Protein AF-A0A7W6C1V2-F1 (afdb_monomer)

Mean predicted aligned error: 10.93 Å

Sequence (164 aa):
MRTLILTLALTLTVPAMALAMTCKEFETRVQAADTKDLLREFDGTESINLPGLINVENIPGIMLGLSCPDGNFEGLGATLTDGSKAGITRWSVFTVSVLRALAPEGEARQMPKTAAALQSKANEDAQRRKIRDGVAIGSAEQNIGVWQARFETGLNQIRFEIRQ

Secondary structure (DSSP, 8-state):
---------------------BHHHHHHHHHHS--TTTSTTT-SS-----TT-SSTT--TTEEEEEE-GGGB--EEEEEE---SHHHHHHHHHHHHHHHHHHSPTTTGGGHHHHHHHHHHHHHHHHHHHHHHHS--EEEEEEEETTEEEEEEEETTEEEEEEE-

pLDDT: mean 74.36, std 19.52, range [31.19, 95.69]

Nearest PDB structures (foldseek):
  3l7h-assembly1_A  TM=6.437E-01  e=1.809E-01  Drosophila melanogaster
  8glv-assembly1_AI  TM=5.960E-01  e=6.703E-01  Chlamydomonas reinhardtii
  7yh1-assembly2_C  TM=6.166E-01  e=9.746E-01  Promethearchaeum syntrophicum
  3l9k-assembly5_A  TM=5.260E-01  e=1.605E+00  Drosophila melanogaster
  6hjm-assembly2_E  TM=4.533E-01  e=1.417E+00  Myxococcus xanthus

Solvent-accessible surface area (backbone atoms only — not comparable to full-atom values): 9306 Å² total; per-residue (Å²): 142,84,87,80,85,77,82,77,80,78,78,76,76,67,76,75,74,75,74,79,47,33,39,71,55,49,53,51,33,32,70,63,36,76,57,80,75,66,44,67,82,74,67,81,66,67,85,77,76,69,92,53,66,88,44,79,67,64,50,84,40,41,50,52,50,76,42,47,71,97,54,30,47,51,33,39,41,36,32,48,74,34,92,46,73,69,24,50,53,53,49,54,51,50,55,27,18,49,47,30,46,57,30,47,93,87,45,40,84,51,23,61,60,52,48,52,50,32,52,49,46,5,49,53,37,12,53,52,32,32,74,74,72,68,38,52,53,14,56,25,76,48,76,39,76,78,31,43,36,37,31,35,34,40,92,86,44,39,37,41,36,38,36,102

Organism: NCBI:txid1166078

Structure (mmCIF, N/CA/C/O backbone):
data_AF-A0A7W6C1V2-F1
#
_entry.id   AF-A0A7W6C1V2-F1
#
loop_
_atom_site.group_PDB
_atom_site.id
_atom_site.type_symbol
_atom_site.label_atom_id
_atom_site.label_alt_id
_atom_site.label_comp_id
_atom_site.label_asym_id
_atom_site.label_entity_id
_atom_site.label_seq_id
_atom_site.pdbx_PDB_ins_code
_atom_site.Cartn_x
_atom_site.Cartn_y
_atom_site.Cartn_z
_atom_site.occupancy
_atom_site.B_iso_or_equiv
_atom_site.auth_seq_id
_atom_site.auth_comp_id
_atom_site.auth_asym_id
_atom_site.auth_atom_id
_atom_site.pdbx_PDB_model_num
ATOM 1 N N . MET A 1 1 ? 19.668 -21.167 55.570 1.00 41.88 1 MET A N 1
ATOM 2 C CA . MET A 1 1 ? 18.737 -21.499 54.469 1.00 41.88 1 MET A CA 1
ATOM 3 C C . MET A 1 1 ? 17.328 -21.101 54.884 1.00 41.88 1 MET A C 1
ATOM 5 O O . MET A 1 1 ? 16.789 -21.729 55.783 1.00 41.88 1 MET A O 1
ATOM 9 N N . ARG A 1 2 ? 16.755 -20.045 54.297 1.00 40.25 2 ARG A N 1
ATOM 10 C CA . ARG A 1 2 ? 15.310 -19.759 54.330 1.00 40.25 2 ARG A CA 1
ATOM 11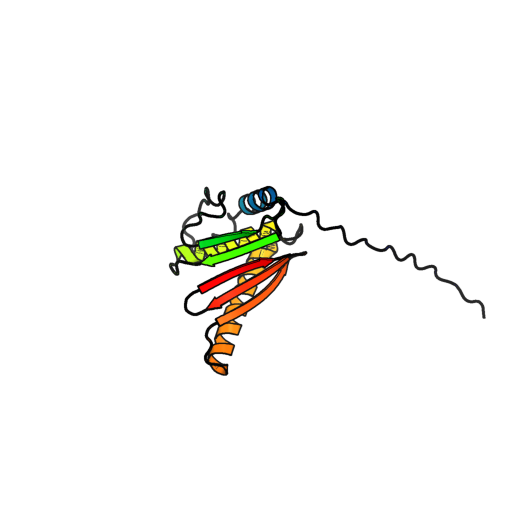 C C . ARG A 1 2 ? 14.961 -19.076 53.013 1.00 40.25 2 ARG A C 1
ATOM 13 O O . ARG A 1 2 ? 15.363 -17.946 52.767 1.00 40.25 2 ARG A O 1
ATOM 20 N N . THR A 1 3 ? 14.328 -19.846 52.145 1.00 43.09 3 THR A N 1
ATOM 21 C CA . THR A 1 3 ? 13.939 -19.490 50.784 1.00 43.09 3 THR A CA 1
ATOM 22 C C . THR A 1 3 ? 12.762 -18.520 50.844 1.00 43.09 3 THR A C 1
ATOM 24 O O . THR A 1 3 ? 11.733 -18.833 51.439 1.00 43.09 3 THR A O 1
ATOM 27 N N . LEU A 1 4 ? 12.925 -17.339 50.251 1.00 43.78 4 LEU A N 1
ATOM 28 C CA . LEU A 1 4 ? 11.856 -16.372 50.015 1.00 43.78 4 LEU A CA 1
ATOM 29 C C . LEU A 1 4 ? 11.196 -16.742 48.680 1.00 43.78 4 LEU A C 1
ATOM 31 O O . LEU A 1 4 ? 11.853 -16.702 47.642 1.00 43.78 4 LEU A O 1
ATOM 35 N N . ILE A 1 5 ? 9.925 -17.145 48.705 1.00 50.59 5 ILE A N 1
ATOM 36 C CA . ILE A 1 5 ? 9.138 -17.368 47.487 1.00 50.59 5 ILE A CA 1
ATOM 37 C C . ILE A 1 5 ? 8.578 -16.010 47.066 1.00 50.59 5 ILE A C 1
ATOM 39 O O . ILE A 1 5 ? 7.699 -15.457 47.723 1.00 50.59 5 ILE A O 1
ATOM 43 N N . LEU A 1 6 ? 9.137 -15.463 45.988 1.00 44.28 6 LEU A N 1
ATOM 44 C CA . LEU A 1 6 ? 8.620 -14.295 45.290 1.00 44.28 6 LEU A CA 1
ATOM 45 C C . LEU A 1 6 ? 7.482 -14.776 44.376 1.00 44.28 6 LEU A C 1
ATOM 47 O O . LEU A 1 6 ? 7.729 -15.380 43.333 1.00 44.28 6 LEU A O 1
ATOM 51 N N . THR A 1 7 ? 6.233 -14.563 44.779 1.00 48.53 7 THR A N 1
ATOM 52 C CA . THR A 1 7 ? 5.060 -14.844 43.943 1.00 48.53 7 THR A CA 1
ATOM 53 C C . THR A 1 7 ? 4.979 -13.773 42.858 1.00 48.53 7 THR A C 1
ATOM 55 O O . THR A 1 7 ? 4.413 -12.700 43.057 1.00 48.53 7 THR A O 1
ATOM 58 N N . LEU A 1 8 ? 5.609 -14.037 41.714 1.00 44.12 8 LEU A N 1
ATOM 59 C CA . LEU A 1 8 ? 5.487 -13.198 40.530 1.00 44.12 8 LEU A CA 1
ATOM 60 C C . LEU A 1 8 ? 4.078 -13.406 39.959 1.00 44.12 8 LEU A C 1
ATOM 62 O O . LEU A 1 8 ? 3.791 -14.425 39.333 1.00 44.12 8 LEU A O 1
ATOM 66 N N . ALA A 1 9 ? 3.181 -12.458 40.218 1.00 43.41 9 ALA A N 1
ATOM 67 C CA . ALA A 1 9 ? 1.911 -12.369 39.520 1.00 43.41 9 ALA A CA 1
ATOM 68 C C . ALA A 1 9 ? 2.205 -12.061 38.043 1.00 43.41 9 ALA A C 1
ATOM 70 O O . ALA A 1 9 ? 2.398 -10.907 37.666 1.00 43.41 9 ALA A O 1
ATOM 71 N N . LEU A 1 10 ? 2.277 -13.104 37.210 1.00 40.25 10 LEU A N 1
ATOM 72 C CA . LEU A 1 10 ? 2.153 -12.956 35.766 1.00 40.25 10 LEU A CA 1
ATOM 73 C C . LEU A 1 10 ? 0.739 -12.443 35.486 1.00 40.25 10 LEU A C 1
ATOM 75 O O . LEU A 1 10 ? -0.211 -13.217 35.373 1.00 40.25 10 LEU A O 1
ATOM 79 N N . THR A 1 11 ? 0.589 -11.128 35.364 1.00 43.72 11 THR A N 1
ATOM 80 C CA . THR A 1 11 ? -0.515 -10.559 34.601 1.00 43.72 11 THR A CA 1
ATOM 81 C C . THR A 1 11 ? -0.313 -11.003 33.160 1.00 43.72 11 THR A C 1
ATOM 83 O O . THR A 1 11 ? 0.461 -10.402 32.416 1.00 43.72 11 THR A O 1
ATOM 86 N N . LEU A 1 12 ? -0.966 -12.105 32.791 1.00 39.69 12 LEU A N 1
ATOM 87 C CA . LEU A 1 12 ? -1.243 -12.448 31.406 1.00 39.69 12 LEU A CA 1
ATOM 88 C C . LEU A 1 12 ? -1.965 -11.240 30.809 1.00 39.69 12 LEU A C 1
ATOM 90 O O . LEU A 1 12 ? -3.162 -11.049 31.019 1.00 39.69 12 LEU A O 1
ATOM 94 N N . THR A 1 13 ? -1.220 -10.388 30.112 1.00 42.53 13 THR A N 1
ATOM 95 C CA . THR A 1 13 ? -1.791 -9.450 29.157 1.00 42.53 13 THR A CA 1
ATOM 96 C C . THR A 1 13 ? -2.434 -10.317 28.093 1.00 42.53 13 THR A C 1
ATOM 98 O O . THR A 1 13 ? -1.760 -10.836 27.203 1.00 42.53 13 THR A O 1
ATOM 101 N N . VAL A 1 14 ? -3.728 -10.569 28.271 1.00 42.78 14 VAL A N 1
ATOM 102 C CA . VAL A 1 14 ? -4.584 -11.184 27.268 1.00 42.78 14 VAL A CA 1
ATOM 103 C C . VAL A 1 14 ? -4.319 -10.417 25.972 1.00 42.78 14 VAL A C 1
ATOM 105 O O . VAL A 1 14 ? -4.443 -9.187 25.995 1.00 42.78 14 VAL A O 1
ATOM 108 N N . PRO A 1 15 ? -3.903 -11.069 24.871 1.00 43.44 15 PRO A N 1
ATOM 109 C CA . PRO A 1 15 ? -3.902 -10.397 23.587 1.00 43.44 15 PRO A CA 1
ATOM 110 C C . PRO A 1 15 ? -5.355 -9.999 23.363 1.00 43.44 15 PRO A C 1
ATOM 112 O O . PRO A 1 15 ? -6.224 -10.866 23.260 1.00 43.44 15 PRO A O 1
ATOM 115 N N . ALA A 1 16 ? -5.634 -8.696 23.431 1.00 41.25 16 ALA A N 1
ATOM 116 C CA . ALA A 1 16 ? -6.941 -8.161 23.108 1.00 41.25 16 ALA A CA 1
ATOM 117 C C . ALA A 1 16 ? -7.320 -8.781 21.765 1.00 41.25 16 ALA A C 1
ATOM 119 O O . ALA A 1 16 ? -6.606 -8.583 20.781 1.00 41.25 16 ALA A O 1
ATOM 120 N N . MET A 1 17 ? -8.356 -9.625 21.766 1.00 42.69 17 MET A N 1
ATOM 121 C CA . MET A 1 17 ? -8.880 -10.214 20.544 1.00 42.69 17 MET A CA 1
ATOM 122 C C . MET A 1 17 ? -9.094 -9.046 19.590 1.00 42.69 17 MET A C 1
ATOM 124 O O . MET A 1 17 ? -9.843 -8.126 19.923 1.00 42.69 17 MET A O 1
ATOM 128 N N . ALA A 1 18 ? -8.352 -9.026 18.482 1.00 51.88 18 ALA A N 1
ATOM 129 C CA . ALA A 1 18 ? -8.523 -8.009 17.464 1.00 51.88 18 ALA A CA 1
ATOM 130 C C . ALA A 1 18 ? -9.988 -8.086 17.039 1.00 51.88 18 ALA A C 1
ATOM 132 O O . ALA A 1 18 ? -10.415 -9.092 16.474 1.00 51.88 18 ALA A O 1
ATOM 133 N N . LEU A 1 19 ? -10.777 -7.082 17.426 1.00 57.19 19 LEU A N 1
ATOM 134 C CA . LEU A 1 19 ? -12.167 -6.974 17.010 1.00 57.19 19 LEU A CA 1
ATOM 135 C C . LEU A 1 19 ? -12.170 -7.052 15.485 1.00 57.19 19 LEU A C 1
ATOM 137 O O . LEU A 1 19 ? -11.472 -6.271 14.835 1.00 57.19 19 LEU A O 1
ATOM 141 N N . ALA A 1 20 ? -12.888 -8.036 14.939 1.00 73.12 20 ALA A N 1
ATOM 142 C CA . ALA A 1 20 ? -13.035 -8.197 13.502 1.00 73.12 20 ALA A CA 1
ATOM 143 C C . ALA A 1 20 ? -13.579 -6.880 12.932 1.00 73.12 20 ALA A C 1
ATOM 145 O O . ALA A 1 20 ? -14.677 -6.448 13.286 1.00 73.12 20 ALA A O 1
ATOM 146 N N . MET A 1 21 ? -12.768 -6.203 12.117 1.00 84.88 21 MET A N 1
ATOM 147 C CA . MET A 1 21 ? -13.157 -4.956 11.469 1.00 84.88 21 MET A CA 1
ATOM 148 C C . MET A 1 21 ? -14.141 -5.301 10.357 1.00 84.88 21 MET A C 1
ATOM 150 O O . MET A 1 21 ? -13.851 -6.156 9.526 1.00 84.88 21 MET A O 1
ATOM 154 N N . THR A 1 22 ? -15.299 -4.649 10.304 1.00 88.38 22 THR A N 1
ATOM 155 C CA . THR A 1 22 ? -16.229 -4.871 9.181 1.00 88.38 22 THR A CA 1
ATOM 156 C C . THR A 1 22 ? -15.710 -4.200 7.910 1.00 88.38 22 THR A C 1
ATOM 158 O O . THR A 1 22 ? -15.001 -3.195 7.985 1.00 88.38 22 THR A O 1
ATOM 161 N N . CYS A 1 23 ? -16.106 -4.672 6.725 1.00 80.94 23 CYS A N 1
ATOM 162 C CA . CYS A 1 23 ? -15.703 -4.000 5.481 1.00 80.94 23 CYS A CA 1
ATOM 163 C C . CYS A 1 23 ? -16.202 -2.557 5.395 1.00 80.94 23 CYS A C 1
ATOM 165 O O . CYS A 1 23 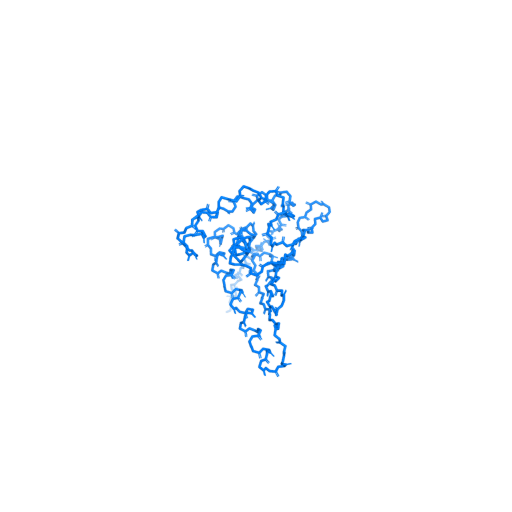? -15.458 -1.666 4.999 1.00 80.94 23 CYS A O 1
ATOM 167 N N . LYS A 1 24 ? -17.414 -2.288 5.886 1.00 83.75 24 LYS A N 1
ATOM 168 C CA . LYS A 1 24 ? -17.944 -0.922 5.971 1.00 83.75 24 LYS A CA 1
ATOM 169 C C . LYS A 1 24 ? -17.112 -0.032 6.897 1.00 83.75 24 LYS A C 1
ATOM 171 O O . LYS A 1 24 ? -16.910 1.151 6.618 1.00 83.75 24 LYS A O 1
ATOM 176 N N . GLU A 1 25 ? -16.641 -0.579 8.012 1.00 85.69 25 GLU A N 1
ATOM 177 C CA . GLU A 1 25 ? -15.758 0.142 8.924 1.00 85.69 25 GLU A CA 1
ATOM 178 C C . GLU A 1 25 ? -14.396 0.412 8.283 1.00 85.69 25 GLU A C 1
ATOM 180 O O . GLU A 1 25 ? -13.917 1.544 8.347 1.00 85.69 25 GLU A O 1
ATOM 185 N N . PHE A 1 26 ? -13.810 -0.587 7.620 1.00 85.19 26 PHE A N 1
ATOM 186 C CA . PHE A 1 26 ? -12.573 -0.431 6.861 1.00 85.19 26 PHE A CA 1
ATOM 187 C C . PHE A 1 26 ? -12.700 0.688 5.820 1.00 85.19 26 PHE A C 1
ATOM 189 O O . PHE A 1 26 ? -11.910 1.631 5.830 1.00 85.19 26 PHE A O 1
ATOM 196 N N . GLU A 1 27 ? -13.740 0.647 4.987 1.00 79.19 27 GLU A N 1
ATOM 197 C CA . GLU A 1 27 ? -14.033 1.683 3.994 1.00 79.19 27 GLU A CA 1
ATOM 198 C C . GLU A 1 27 ? -14.139 3.068 4.633 1.00 79.19 27 GLU A C 1
ATOM 200 O O . GLU A 1 27 ? -13.495 4.015 4.184 1.00 79.19 27 GLU A O 1
ATOM 205 N N . THR A 1 28 ? -14.896 3.180 5.725 1.00 80.19 28 THR A N 1
ATOM 206 C CA . THR A 1 28 ? -15.069 4.443 6.454 1.00 80.19 28 THR A CA 1
ATOM 207 C C . THR A 1 28 ? -13.730 4.973 6.973 1.00 80.19 28 THR A C 1
ATOM 209 O O . THR A 1 28 ? -13.449 6.166 6.866 1.00 80.19 28 THR A O 1
ATOM 212 N N . ARG A 1 29 ? -12.863 4.099 7.498 1.00 82.75 29 ARG A N 1
ATOM 213 C CA . ARG A 1 29 ? -11.528 4.469 7.991 1.00 82.75 29 ARG A CA 1
ATOM 214 C C . ARG A 1 29 ? -10.590 4.894 6.861 1.00 82.75 29 ARG A C 1
ATOM 216 O O . ARG A 1 29 ? -9.865 5.870 7.028 1.00 82.75 29 ARG A O 1
ATOM 223 N N . VAL A 1 30 ? -10.624 4.219 5.709 1.00 79.50 30 VAL A N 1
ATOM 224 C CA . VAL A 1 30 ? -9.847 4.609 4.516 1.00 79.50 30 VAL A CA 1
ATOM 225 C C . VAL A 1 30 ? -10.273 5.991 4.021 1.00 79.50 30 VAL A C 1
ATOM 227 O O . VAL A 1 30 ? -9.424 6.804 3.663 1.00 79.50 30 VAL A O 1
ATOM 230 N N . GLN A 1 31 ? -11.573 6.285 4.047 1.00 73.62 31 GLN A N 1
ATOM 231 C CA . GLN A 1 31 ? -12.117 7.589 3.654 1.00 73.62 31 GLN A CA 1
ATOM 232 C C . GLN A 1 31 ? -11.763 8.696 4.647 1.00 73.62 31 GLN A C 1
ATOM 234 O O . GLN A 1 31 ? -11.480 9.823 4.246 1.00 73.62 31 GLN A O 1
ATOM 239 N N . ALA A 1 32 ? -11.773 8.373 5.940 1.00 70.69 32 ALA A N 1
ATOM 240 C CA . ALA A 1 32 ? -11.424 9.292 7.015 1.00 70.69 32 ALA A CA 1
ATOM 241 C C . ALA A 1 32 ? -9.908 9.489 7.180 1.00 70.69 32 ALA A C 1
ATOM 243 O O . ALA A 1 32 ? -9.495 10.399 7.901 1.00 70.69 32 ALA A O 1
ATOM 244 N N . ALA A 1 33 ? -9.074 8.659 6.542 1.00 67.06 33 ALA A N 1
ATOM 245 C CA . ALA A 1 33 ? -7.624 8.799 6.550 1.00 67.06 33 ALA A CA 1
ATOM 246 C C . ALA A 1 33 ? -7.221 10.064 5.772 1.00 67.06 33 ALA A C 1
ATOM 248 O O . ALA A 1 33 ? -6.878 10.006 4.595 1.00 67.06 33 ALA A O 1
ATOM 249 N N . ASP A 1 34 ? -7.281 11.205 6.463 1.00 55.28 34 ASP A N 1
ATOM 250 C CA . ASP A 1 34 ? -7.057 12.559 5.956 1.00 55.28 34 ASP A CA 1
ATOM 251 C C . ASP A 1 34 ? -5.778 12.645 5.107 1.00 55.28 34 ASP A C 1
ATOM 253 O O . ASP A 1 34 ? -4.659 12.427 5.584 1.00 55.28 34 ASP A O 1
ATOM 257 N N . THR A 1 35 ? -5.943 12.928 3.817 1.00 53.28 35 THR A N 1
ATOM 258 C CA . THR A 1 35 ? -4.859 12.941 2.826 1.00 53.28 35 THR A CA 1
ATOM 259 C C . THR A 1 35 ? -4.279 14.330 2.593 1.00 53.28 35 THR A C 1
ATOM 261 O O . THR A 1 35 ? -3.344 14.470 1.802 1.00 53.28 35 THR A O 1
ATOM 264 N N . LYS A 1 36 ? -4.773 15.358 3.300 1.00 45.75 36 LYS A N 1
ATOM 265 C CA . LYS A 1 36 ? -4.316 16.746 3.130 1.00 45.75 36 LYS A CA 1
ATOM 266 C C . LYS A 1 36 ? -2.807 16.921 3.317 1.00 45.75 36 LYS A C 1
ATOM 268 O O . LYS A 1 36 ? -2.212 17.751 2.633 1.00 45.75 36 LYS A O 1
ATOM 273 N N . ASP A 1 37 ? -2.182 16.102 4.161 1.00 43.22 37 ASP A N 1
ATOM 274 C CA . ASP A 1 37 ? -0.737 16.161 4.418 1.00 43.22 37 ASP A CA 1
ATOM 275 C C . ASP A 1 37 ? 0.121 15.368 3.410 1.00 43.22 37 ASP A C 1
ATOM 277 O O . ASP A 1 37 ? 1.327 15.582 3.343 1.00 43.22 37 ASP A O 1
ATOM 281 N N . LEU A 1 38 ? -0.462 14.476 2.596 1.00 46.91 38 LEU A N 1
ATOM 282 C CA . LEU A 1 38 ? 0.288 13.599 1.674 1.00 46.91 38 LEU A CA 1
ATOM 283 C C . LEU A 1 38 ? 0.702 14.280 0.363 1.00 46.91 38 LEU A C 1
ATOM 285 O O . LEU A 1 38 ? 1.644 13.845 -0.293 1.00 46.91 38 LEU A O 1
ATOM 289 N N . LEU A 1 39 ? 0.004 15.344 -0.032 1.00 44.97 39 LEU A N 1
ATOM 290 C CA . LEU A 1 39 ? 0.139 15.954 -1.362 1.00 44.97 39 LEU A CA 1
ATOM 291 C C . LEU A 1 39 ? 1.037 17.192 -1.388 1.00 44.97 39 LEU A C 1
ATOM 293 O O . LEU A 1 39 ? 1.402 17.669 -2.460 1.00 44.97 39 LEU A O 1
ATOM 297 N N . ARG A 1 40 ? 1.451 17.694 -0.220 1.00 41.47 40 ARG A N 1
ATOM 298 C CA . ARG A 1 40 ? 2.405 18.808 -0.145 1.00 41.47 40 ARG A CA 1
ATOM 299 C C . ARG A 1 40 ? 3.834 18.409 -0.514 1.00 41.47 40 ARG A C 1
ATOM 301 O O . ARG A 1 40 ? 4.578 19.272 -0.962 1.00 41.47 40 ARG A O 1
ATOM 308 N N . GLU A 1 41 ? 4.200 17.135 -0.368 1.00 39.03 41 GLU A N 1
ATOM 309 C CA . GLU A 1 41 ? 5.561 16.652 -0.655 1.00 39.03 41 GLU A CA 1
ATOM 310 C C . GLU A 1 41 ? 5.779 16.190 -2.104 1.00 39.03 41 GLU A C 1
ATOM 312 O O . GLU A 1 41 ? 6.929 16.068 -2.514 1.00 39.03 41 GLU A O 1
ATOM 317 N N . PHE A 1 42 ? 4.723 15.960 -2.899 1.00 42.19 42 PHE A N 1
ATOM 318 C CA . PHE A 1 42 ? 4.877 15.288 -4.198 1.00 42.19 42 PHE A CA 1
ATOM 319 C C . PHE A 1 42 ? 4.828 16.177 -5.452 1.00 42.19 42 PHE A C 1
ATOM 321 O O . PHE A 1 42 ? 5.410 15.748 -6.445 1.00 42.19 42 PHE A O 1
ATOM 328 N N . ASP A 1 43 ? 4.218 17.378 -5.452 1.00 41.88 43 ASP A N 1
ATOM 329 C CA . ASP A 1 43 ? 4.387 18.322 -6.590 1.00 41.88 43 ASP A CA 1
ATOM 330 C C . ASP A 1 43 ? 3.844 19.760 -6.425 1.00 41.88 43 ASP A C 1
ATOM 332 O O . ASP A 1 43 ? 3.594 20.437 -7.421 1.00 41.88 43 ASP A O 1
ATOM 336 N N . GLY A 1 44 ? 3.587 20.263 -5.210 1.00 38.03 44 GLY A N 1
ATOM 337 C CA . GLY A 1 44 ? 3.216 21.678 -4.999 1.00 38.03 44 GLY A CA 1
ATOM 338 C C . GLY A 1 44 ? 1.971 22.202 -5.744 1.00 38.03 44 GLY A C 1
ATOM 339 O O . GLY A 1 44 ? 1.662 23.388 -5.649 1.00 38.03 44 GLY A O 1
ATOM 340 N N . THR A 1 45 ? 1.234 21.355 -6.455 1.00 35.97 45 THR A N 1
ATOM 341 C CA . THR A 1 45 ? 0.080 21.726 -7.264 1.00 35.97 45 THR A CA 1
ATOM 342 C C . THR A 1 45 ? -1.003 20.676 -7.079 1.00 35.97 45 THR A C 1
ATOM 344 O O . THR A 1 45 ? -0.775 19.480 -7.215 1.00 35.97 45 THR A O 1
ATOM 347 N N . GLU A 1 46 ? -2.175 21.186 -6.709 1.00 34.75 46 GLU A N 1
ATOM 348 C CA . GLU A 1 46 ? -3.429 20.475 -6.477 1.00 34.75 46 GLU A CA 1
ATOM 349 C C . GLU A 1 46 ? -3.487 19.632 -5.195 1.00 34.75 46 GLU A C 1
ATOM 351 O O . GLU A 1 46 ? -2.984 18.516 -5.077 1.00 34.75 46 GLU A O 1
ATOM 356 N N . SER A 1 47 ? -4.243 20.151 -4.222 1.00 35.22 47 SER A N 1
ATOM 357 C CA . SER A 1 47 ? -4.973 19.279 -3.314 1.00 35.22 47 SER A CA 1
ATOM 358 C C . SER A 1 47 ? -5.860 18.388 -4.180 1.00 35.22 47 SER A C 1
ATOM 360 O O . SER A 1 47 ? -6.899 18.837 -4.669 1.00 35.22 47 SER A O 1
ATOM 362 N N . ILE A 1 48 ? -5.444 17.145 -4.405 1.00 39.41 48 ILE A N 1
ATOM 363 C CA . ILE A 1 48 ? -6.325 16.102 -4.913 1.00 39.41 48 ILE A CA 1
ATOM 364 C C . ILE A 1 48 ? -7.414 15.955 -3.860 1.00 39.41 48 ILE A C 1
ATOM 366 O O . ILE A 1 48 ? -7.261 15.291 -2.837 1.00 39.41 48 ILE A O 1
ATOM 370 N N . ASN A 1 49 ? -8.512 16.658 -4.099 1.00 38.78 49 ASN A N 1
ATOM 371 C CA . ASN A 1 49 ? -9.766 16.357 -3.464 1.00 38.78 49 ASN A CA 1
ATOM 372 C C . ASN A 1 49 ? -10.070 14.928 -3.929 1.00 38.78 49 ASN A C 1
ATOM 374 O O . ASN A 1 49 ? -10.156 14.677 -5.130 1.00 38.78 49 ASN A O 1
ATOM 378 N N . LEU A 1 50 ? -10.182 13.990 -2.990 1.00 42.56 50 LEU A N 1
ATOM 379 C CA . LEU A 1 50 ? -10.519 12.591 -3.258 1.00 42.56 50 LEU A CA 1
ATOM 380 C C . LEU A 1 50 ? -12.017 12.307 -3.007 1.00 42.56 50 LEU A C 1
ATOM 382 O O . LEU A 1 50 ? -12.315 11.287 -2.377 1.00 42.56 50 LEU A O 1
ATOM 386 N N . PRO A 1 51 ? -12.999 13.152 -3.407 1.00 31.19 51 PRO A N 1
ATOM 387 C CA . PRO A 1 51 ? -14.386 12.740 -3.298 1.00 31.19 51 PRO A CA 1
ATOM 388 C C . PRO A 1 51 ? -14.594 11.627 -4.330 1.00 31.19 51 PRO A C 1
ATOM 390 O O . PRO A 1 51 ? -14.705 11.888 -5.524 1.00 31.19 51 PRO A O 1
ATOM 393 N N . GLY A 1 52 ? -14.554 10.372 -3.878 1.00 38.59 52 GLY A N 1
ATOM 394 C CA . GLY A 1 52 ? -14.717 9.215 -4.763 1.00 38.59 52 GLY A CA 1
ATOM 395 C C . GLY A 1 52 ? -13.945 7.946 -4.408 1.00 38.59 52 GLY A C 1
ATOM 396 O O . GLY A 1 52 ? -14.183 6.933 -5.049 1.00 38.59 52 GLY A O 1
ATOM 397 N N . LEU A 1 53 ? -13.102 7.926 -3.365 1.00 41.44 53 LEU A N 1
ATOM 398 C CA . LEU A 1 53 ? -12.591 6.657 -2.800 1.00 41.44 53 LEU A CA 1
ATOM 399 C C . LEU A 1 53 ? -13.701 5.797 -2.145 1.00 41.44 53 LEU A C 1
ATOM 401 O O . LEU A 1 53 ? -13.457 4.660 -1.759 1.00 41.44 53 LEU A O 1
ATOM 405 N N . ILE A 1 54 ? -14.925 6.333 -2.040 1.00 42.69 54 ILE A N 1
ATOM 406 C CA . ILE A 1 54 ? -16.119 5.743 -1.396 1.00 42.69 54 ILE A CA 1
ATOM 407 C C . ILE A 1 54 ? -16.876 4.779 -2.328 1.00 42.69 54 ILE A C 1
ATOM 409 O O . ILE A 1 54 ? -18.086 4.626 -2.263 1.00 42.69 54 ILE A O 1
ATOM 413 N N . ASN A 1 55 ? -16.163 4.180 -3.262 1.00 45.25 55 ASN A N 1
ATOM 414 C CA . ASN A 1 55 ? -16.415 2.826 -3.708 1.00 45.25 55 ASN A CA 1
ATOM 415 C C . ASN A 1 55 ? -15.010 2.344 -3.976 1.00 45.25 55 ASN A C 1
ATOM 417 O O . ASN A 1 55 ? -14.379 2.809 -4.930 1.00 45.25 55 ASN A O 1
ATOM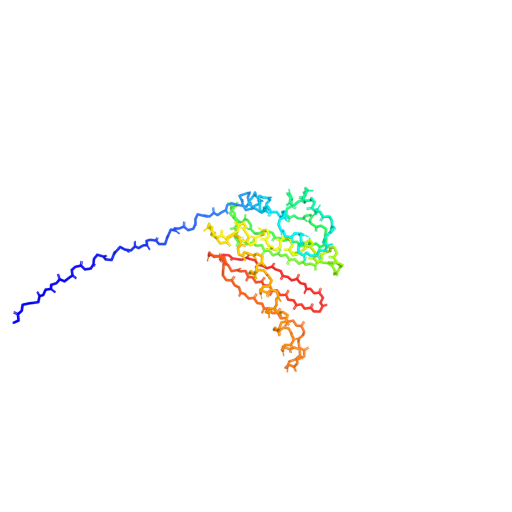 421 N N . VAL A 1 56 ? -14.497 1.472 -3.117 1.00 51.41 56 VAL A N 1
ATOM 422 C CA . VAL A 1 56 ? -13.152 0.906 -3.230 1.00 51.41 56 VAL A CA 1
ATOM 423 C C . VAL A 1 56 ? -13.051 0.054 -4.504 1.00 51.41 56 VAL A C 1
ATOM 425 O O . VAL A 1 56 ? -12.291 -0.866 -4.550 1.00 51.41 56 VAL A O 1
ATOM 428 N N . GLU A 1 57 ? -13.807 0.290 -5.566 1.00 51.09 57 GLU A N 1
ATOM 429 C CA . GLU A 1 57 ? -13.729 -0.421 -6.841 1.00 51.09 57 GLU A CA 1
ATOM 430 C C . GLU A 1 57 ? -13.445 0.542 -8.008 1.00 51.09 57 GLU A C 1
ATOM 432 O O . GLU A 1 57 ? -13.157 0.092 -9.110 1.00 51.09 57 GLU A O 1
ATOM 437 N N . ASN A 1 58 ? -13.460 1.869 -7.785 1.00 58.44 58 ASN A N 1
ATOM 438 C CA . ASN A 1 58 ? -13.484 2.868 -8.866 1.00 58.44 58 ASN A CA 1
ATOM 439 C C . ASN A 1 58 ? -12.407 3.965 -8.765 1.00 58.44 58 ASN A C 1
ATOM 441 O O . ASN A 1 58 ? -12.663 5.122 -9.103 1.00 58.44 58 ASN A O 1
ATOM 445 N N . ILE A 1 59 ? -11.187 3.643 -8.324 1.00 69.00 59 ILE A N 1
ATOM 446 C CA . ILE A 1 59 ? -10.081 4.615 -8.364 1.00 69.00 59 ILE A CA 1
ATOM 447 C C . ILE A 1 59 ? -9.450 4.596 -9.768 1.00 69.00 59 ILE A C 1
ATOM 449 O O . ILE A 1 59 ? -8.896 3.571 -10.167 1.00 69.00 59 ILE A O 1
ATOM 453 N N . PRO A 1 60 ? -9.460 5.705 -10.536 1.00 73.50 60 PRO A N 1
ATOM 454 C CA . PRO A 1 60 ? -8.921 5.695 -11.893 1.00 73.50 60 PRO A CA 1
ATOM 455 C C . PRO A 1 60 ? -7.429 5.333 -11.927 1.00 73.50 60 PRO A C 1
ATOM 457 O O . PRO A 1 60 ? -6.599 6.049 -11.356 1.00 73.50 60 PRO A O 1
ATOM 460 N N . GLY A 1 61 ? -7.099 4.256 -12.645 1.00 75.06 61 GLY A N 1
ATOM 461 C CA . GLY A 1 61 ? -5.736 3.731 -12.768 1.00 75.06 61 GLY A CA 1
ATOM 462 C C . GLY A 1 61 ? -5.349 2.703 -11.700 1.00 75.06 61 GLY A C 1
ATOM 463 O O . GLY A 1 61 ? -4.189 2.297 -11.662 1.00 75.06 61 GLY A O 1
ATOM 464 N N . ILE A 1 62 ? -6.285 2.281 -10.842 1.00 81.25 62 ILE A N 1
ATOM 465 C CA . ILE A 1 62 ? -6.076 1.231 -9.840 1.00 81.25 62 ILE A CA 1
ATOM 466 C C . ILE A 1 62 ? -7.214 0.215 -9.945 1.00 81.25 62 ILE A C 1
ATOM 468 O O . ILE A 1 62 ? -8.382 0.561 -9.792 1.00 81.25 62 ILE A O 1
ATOM 472 N N . MET A 1 63 ? -6.864 -1.048 -10.164 1.00 82.31 63 MET A N 1
ATOM 473 C CA . MET A 1 63 ? -7.792 -2.171 -10.051 1.00 82.31 63 MET A CA 1
ATOM 474 C C . MET A 1 63 ? -7.614 -2.807 -8.682 1.00 82.31 63 MET A C 1
ATOM 476 O O . MET A 1 63 ? -6.479 -3.029 -8.259 1.00 82.31 63 MET A O 1
ATOM 480 N N . LEU A 1 64 ? -8.701 -3.118 -7.985 1.00 82.19 64 LEU A N 1
ATOM 481 C CA . LEU A 1 64 ? -8.599 -3.673 -6.644 1.00 82.19 64 LEU A CA 1
ATOM 482 C C . LEU A 1 64 ? -9.738 -4.644 -6.325 1.00 82.19 64 LEU A C 1
ATOM 484 O O . LEU A 1 64 ? -10.778 -4.623 -6.974 1.00 82.19 64 LEU A O 1
ATOM 488 N N . GLY A 1 65 ? -9.508 -5.498 -5.333 1.00 80.62 65 GLY A N 1
ATOM 489 C CA . GLY A 1 65 ? -10.496 -6.401 -4.761 1.00 80.62 65 GLY A CA 1
ATOM 490 C C . GLY A 1 65 ? -10.408 -6.416 -3.237 1.00 80.62 65 GLY A C 1
ATOM 491 O O . GLY A 1 65 ? -9.313 -6.397 -2.667 1.00 80.62 65 GLY A O 1
ATOM 492 N N . LEU A 1 66 ? -11.574 -6.457 -2.596 1.00 82.62 66 LEU A N 1
ATOM 493 C CA . LEU A 1 66 ? -11.749 -6.513 -1.147 1.00 82.62 66 LEU A CA 1
ATOM 494 C C . LEU A 1 66 ? -12.273 -7.900 -0.744 1.00 82.62 66 LEU A C 1
ATOM 496 O O . LEU A 1 66 ? -13.194 -8.412 -1.378 1.00 82.62 66 LEU A O 1
ATOM 500 N N . SER A 1 67 ? -11.702 -8.509 0.297 1.00 82.62 67 SER A N 1
ATOM 501 C CA . SER A 1 67 ? -12.180 -9.781 0.852 1.00 82.62 67 SER A CA 1
ATOM 502 C C . SER A 1 67 ? -13.038 -9.523 2.086 1.00 82.62 67 SER A C 1
ATOM 504 O O . SER A 1 67 ? -12.532 -9.028 3.097 1.00 82.62 67 SER A O 1
ATOM 506 N N . CYS A 1 68 ? -14.329 -9.852 1.977 1.00 83.00 68 CYS A N 1
ATOM 507 C CA . CYS A 1 68 ? -15.349 -9.582 2.994 1.00 83.00 68 CYS A CA 1
ATOM 508 C C . CYS A 1 68 ? -16.222 -10.800 3.358 1.00 83.00 68 CYS A C 1
ATOM 510 O O . CYS A 1 68 ? -17.455 -10.674 3.332 1.00 83.00 68 CYS A O 1
ATOM 512 N N . PRO A 1 69 ? -15.665 -11.996 3.627 1.00 78.19 69 PRO A N 1
ATOM 513 C CA . PRO A 1 69 ? -16.495 -13.128 4.024 1.00 78.19 69 PRO A CA 1
ATOM 514 C C . PRO A 1 69 ? -17.236 -12.797 5.323 1.00 78.19 69 PRO A C 1
ATOM 516 O O . PRO A 1 69 ? -16.706 -12.165 6.238 1.00 78.19 69 PRO A O 1
ATOM 519 N N . ASP A 1 70 ? -18.519 -13.147 5.357 1.00 83.88 70 ASP A N 1
ATOM 520 C 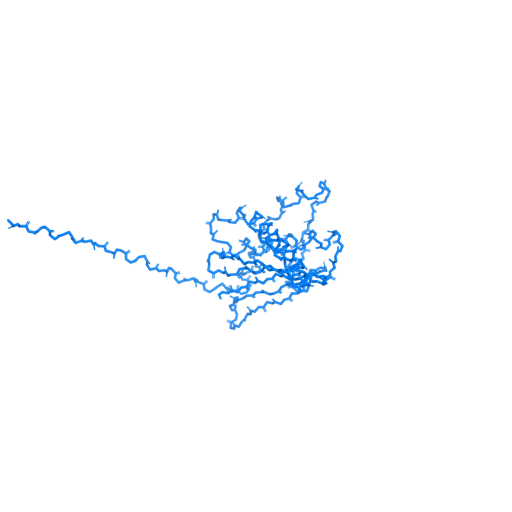CA . ASP A 1 70 ? -19.412 -12.893 6.492 1.00 83.88 70 ASP A CA 1
ATOM 521 C C . ASP A 1 70 ? -19.488 -11.412 6.936 1.00 83.88 70 ASP A C 1
ATOM 523 O O . ASP A 1 70 ? -19.888 -11.103 8.058 1.00 83.88 70 ASP A O 1
ATOM 527 N N . GLY A 1 71 ? -19.131 -10.474 6.045 1.00 80.62 71 GLY A N 1
ATOM 528 C CA . GLY A 1 71 ? -19.158 -9.026 6.287 1.00 80.62 71 GLY A CA 1
ATOM 529 C C . GLY A 1 71 ? -17.923 -8.454 6.998 1.00 80.62 71 GLY A C 1
ATOM 530 O O . GLY A 1 71 ? -17.840 -7.232 7.181 1.00 80.62 71 GLY A O 1
ATOM 531 N N . ASN A 1 72 ? -16.955 -9.300 7.359 1.00 86.81 72 ASN A N 1
ATOM 532 C CA . ASN A 1 72 ? -15.713 -8.899 8.018 1.00 86.81 72 ASN A CA 1
ATOM 533 C C . ASN A 1 72 ? -14.595 -8.697 7.000 1.00 86.81 72 ASN A C 1
ATOM 535 O O . ASN A 1 72 ? -14.440 -9.489 6.079 1.00 86.81 72 ASN A O 1
ATOM 539 N N . PHE A 1 73 ? -13.808 -7.642 7.174 1.00 85.38 73 PHE A N 1
ATOM 540 C CA . PHE A 1 73 ? -12.634 -7.381 6.356 1.00 85.38 73 PHE A CA 1
ATOM 541 C C . PHE A 1 73 ? -11.529 -8.379 6.705 1.00 85.38 73 PHE A C 1
ATOM 543 O O . PHE A 1 73 ? -11.062 -8.401 7.839 1.00 85.38 73 PHE A O 1
ATOM 550 N N . GLU A 1 74 ? -11.098 -9.172 5.724 1.00 85.50 74 GLU A N 1
ATOM 551 C CA . GLU A 1 74 ? -9.980 -10.121 5.871 1.00 85.50 74 GLU A CA 1
ATOM 552 C C . GLU A 1 74 ? -8.748 -9.725 5.050 1.00 85.50 74 GLU A C 1
ATOM 554 O O . GLU A 1 74 ? -7.643 -10.230 5.264 1.00 85.50 74 GLU A O 1
ATOM 559 N N . GLY A 1 75 ? -8.914 -8.809 4.097 1.00 87.12 75 GLY A N 1
ATOM 560 C CA . GLY A 1 75 ? -7.810 -8.343 3.278 1.00 87.12 75 GLY A CA 1
ATOM 561 C C . GLY A 1 75 ? -8.233 -7.588 2.029 1.00 87.12 75 GLY A C 1
ATOM 562 O O . GLY A 1 75 ? -9.408 -7.507 1.670 1.00 87.12 75 GLY A O 1
ATOM 563 N N . LEU A 1 76 ? -7.234 -7.042 1.345 1.00 89.56 76 LEU A N 1
ATOM 564 C CA . LEU A 1 76 ? -7.386 -6.375 0.057 1.00 89.56 76 LEU A CA 1
ATOM 565 C C . LEU A 1 76 ? -6.204 -6.684 -0.849 1.00 89.56 76 LEU A C 1
ATOM 567 O O . LEU A 1 76 ? -5.076 -6.858 -0.389 1.00 89.56 76 LEU A O 1
ATOM 571 N N . GLY A 1 77 ? -6.458 -6.682 -2.149 1.00 89.12 77 GLY A N 1
ATOM 572 C CA . GLY A 1 77 ? -5.432 -6.646 -3.179 1.00 89.12 77 GLY A CA 1
ATOM 573 C C . GLY A 1 77 ? -5.701 -5.481 -4.116 1.00 89.12 77 GLY A C 1
ATOM 574 O O . GLY A 1 77 ? -6.838 -5.261 -4.515 1.00 89.12 77 GLY A O 1
ATOM 575 N N . ALA A 1 78 ? -4.668 -4.740 -4.485 1.00 89.00 78 ALA A N 1
ATOM 576 C CA . ALA A 1 78 ? -4.750 -3.646 -5.438 1.00 89.00 78 ALA A CA 1
ATOM 577 C C . ALA A 1 78 ? -3.580 -3.713 -6.417 1.00 89.00 78 ALA A C 1
ATOM 579 O O . ALA A 1 78 ? -2.492 -4.178 -6.078 1.00 89.00 78 ALA A O 1
ATOM 580 N N . THR A 1 79 ? -3.799 -3.254 -7.642 1.00 90.44 79 THR A N 1
ATOM 581 C CA . THR A 1 79 ? -2.797 -3.183 -8.705 1.00 90.44 79 THR A CA 1
ATOM 582 C C . THR A 1 79 ? -2.912 -1.845 -9.419 1.00 90.44 79 THR A C 1
ATOM 584 O O . THR A 1 79 ? -4.004 -1.454 -9.831 1.00 90.44 79 THR A O 1
ATOM 587 N N . LEU A 1 80 ? -1.789 -1.150 -9.592 1.00 89.56 80 LEU A N 1
ATOM 588 C CA . LEU A 1 80 ? -1.717 0.018 -10.462 1.00 89.56 80 LEU A CA 1
ATOM 589 C C . LEU A 1 80 ? -1.784 -0.446 -11.922 1.00 89.56 80 LEU A C 1
ATOM 591 O O . LEU A 1 80 ? -0.933 -1.212 -12.372 1.00 89.56 80 LEU A O 1
ATOM 595 N N . THR A 1 81 ? -2.781 0.031 -12.659 1.00 84.50 81 THR A N 1
ATOM 596 C CA . THR A 1 81 ? -3.005 -0.312 -14.072 1.00 84.50 81 THR A CA 1
ATOM 597 C C . THR A 1 81 ? -2.535 0.779 -15.031 1.00 84.50 81 THR A C 1
ATOM 599 O O . THR A 1 81 ? -2.532 0.570 -16.240 1.00 84.50 81 THR A O 1
ATOM 602 N N . ASP A 1 82 ? -2.159 1.948 -14.508 1.00 79.56 82 ASP A N 1
ATOM 603 C CA . ASP A 1 82 ? -1.677 3.097 -15.276 1.00 79.56 82 ASP A CA 1
ATOM 604 C C . ASP A 1 82 ? -0.364 3.637 -14.686 1.00 79.56 82 ASP A C 1
ATOM 606 O O . ASP A 1 82 ? -0.321 4.094 -13.546 1.00 79.56 82 ASP A O 1
ATOM 610 N N . GLY A 1 83 ? 0.710 3.615 -15.478 1.00 79.31 83 GLY A N 1
ATOM 611 C CA . GLY A 1 83 ? 2.029 4.129 -15.094 1.00 79.31 83 GLY A CA 1
ATOM 612 C C . GLY A 1 83 ? 2.184 5.652 -15.196 1.00 79.31 83 GLY A C 1
ATOM 613 O O . GLY A 1 83 ? 3.296 6.156 -15.032 1.00 79.31 83 GLY A O 1
ATOM 614 N N . SER A 1 84 ? 1.118 6.399 -15.504 1.00 83.06 84 SER A N 1
ATOM 615 C CA . SER A 1 84 ? 1.158 7.861 -15.561 1.00 83.06 84 SER A CA 1
ATOM 616 C C . SER A 1 84 ? 1.541 8.481 -14.211 1.00 83.06 84 SER A C 1
ATOM 618 O O . SER A 1 84 ? 1.282 7.922 -13.144 1.00 83.06 84 SER A O 1
ATOM 620 N N . LYS A 1 85 ? 2.110 9.696 -14.235 1.00 80.31 85 LYS A N 1
ATOM 621 C CA . LYS A 1 85 ? 2.432 10.450 -13.008 1.00 80.31 85 LYS A CA 1
ATOM 622 C C . LYS A 1 85 ? 1.204 10.589 -12.098 1.00 80.31 85 LYS A C 1
ATOM 624 O O . LYS A 1 85 ? 1.302 10.369 -10.897 1.00 80.31 85 LYS A O 1
ATOM 629 N N . ALA A 1 86 ? 0.042 10.886 -12.685 1.00 77.25 86 ALA A N 1
ATOM 630 C CA . ALA A 1 86 ? -1.219 10.991 -11.958 1.00 77.25 86 ALA A CA 1
ATOM 631 C C . ALA A 1 86 ? -1.656 9.647 -11.345 1.00 77.25 86 ALA A C 1
ATOM 633 O O . ALA A 1 86 ? -2.101 9.623 -10.197 1.00 77.25 86 ALA A O 1
ATOM 634 N N . GLY A 1 87 ? -1.504 8.536 -12.077 1.00 79.88 87 GLY A N 1
ATOM 635 C CA . GLY A 1 87 ? -1.764 7.184 -11.575 1.00 79.88 87 GLY A CA 1
ATOM 636 C C . GLY A 1 87 ? -0.880 6.837 -10.377 1.00 79.88 87 GLY A C 1
ATOM 637 O O . GLY A 1 87 ? -1.388 6.430 -9.333 1.00 79.88 87 GLY A O 1
ATOM 638 N N . ILE A 1 88 ? 0.424 7.111 -10.476 1.00 82.00 88 ILE A N 1
ATOM 639 C CA . ILE A 1 88 ? 1.391 6.901 -9.389 1.00 82.00 88 ILE A CA 1
ATOM 640 C C . ILE A 1 88 ? 1.029 7.737 -8.155 1.00 82.00 88 ILE A C 1
ATOM 642 O O . ILE A 1 88 ? 1.040 7.215 -7.042 1.00 82.00 88 ILE A O 1
ATOM 646 N N . THR A 1 89 ? 0.654 9.009 -8.320 1.00 78.44 89 THR A N 1
ATOM 647 C CA . THR A 1 89 ? 0.234 9.847 -7.186 1.00 78.44 89 THR A CA 1
ATOM 648 C C . THR A 1 89 ? -1.012 9.287 -6.501 1.00 78.44 89 THR A C 1
ATOM 650 O O . THR A 1 89 ? -1.029 9.163 -5.275 1.00 78.44 89 THR A O 1
ATOM 653 N N . ARG A 1 90 ? -2.042 8.891 -7.266 1.00 79.06 90 ARG A N 1
ATOM 654 C CA . ARG A 1 90 ? -3.254 8.262 -6.704 1.00 79.06 90 ARG A CA 1
ATOM 655 C C . ARG A 1 90 ? -2.925 6.967 -5.970 1.00 79.06 90 ARG A C 1
ATOM 657 O O . ARG A 1 90 ? -3.454 6.739 -4.887 1.00 79.06 90 ARG A O 1
ATOM 664 N N . TRP A 1 91 ? -2.035 6.155 -6.529 1.00 85.19 91 TRP A N 1
ATOM 665 C CA . TRP A 1 91 ? -1.577 4.907 -5.927 1.00 85.19 91 TRP A CA 1
ATOM 666 C C . TRP A 1 91 ? -0.867 5.113 -4.591 1.00 85.19 91 TRP A C 1
ATOM 668 O O . TRP A 1 91 ? -1.181 4.426 -3.616 1.00 85.19 91 TRP A O 1
ATOM 678 N N . SER A 1 92 ? 0.042 6.085 -4.514 1.00 83.25 92 SER A N 1
ATOM 679 C CA . SER A 1 92 ? 0.735 6.427 -3.269 1.00 83.25 92 SER A CA 1
ATOM 680 C C . SER A 1 92 ? -0.249 6.874 -2.192 1.00 83.25 92 SER A C 1
ATOM 682 O O . SER A 1 92 ? -0.196 6.395 -1.061 1.00 83.25 92 SER A O 1
ATOM 684 N N . VAL A 1 93 ? -1.193 7.747 -2.553 1.00 80.19 93 VAL A N 1
ATOM 685 C CA . VAL A 1 93 ? -2.230 8.222 -1.633 1.00 80.19 93 VAL A CA 1
ATOM 686 C C . VAL A 1 93 ? -3.114 7.069 -1.155 1.00 80.19 93 VAL A C 1
ATOM 688 O O . VAL A 1 93 ? -3.287 6.903 0.049 1.00 80.19 93 VAL A O 1
ATOM 691 N N . PHE A 1 94 ? -3.603 6.233 -2.075 1.00 84.12 94 PHE A N 1
ATOM 692 C CA . PHE A 1 94 ? -4.403 5.048 -1.762 1.00 84.12 94 PHE A CA 1
ATOM 693 C C . PHE A 1 94 ? -3.680 4.112 -0.786 1.00 84.12 94 PHE A C 1
ATOM 695 O O . PHE A 1 94 ? -4.224 3.775 0.264 1.00 84.12 94 PHE A O 1
ATOM 702 N N . THR A 1 95 ? -2.433 3.747 -1.094 1.00 87.56 95 THR A N 1
ATOM 703 C CA . THR A 1 95 ? -1.632 2.825 -0.275 1.00 87.56 95 THR A CA 1
ATOM 704 C C . THR A 1 95 ? -1.474 3.357 1.149 1.00 87.56 95 THR A C 1
ATOM 706 O O . THR A 1 95 ? -1.644 2.618 2.119 1.00 87.56 95 THR A O 1
ATOM 709 N N . VAL A 1 96 ? -1.202 4.657 1.304 1.00 87.00 96 VAL A N 1
ATOM 710 C CA . VAL A 1 96 ? -1.066 5.266 2.631 1.00 87.00 96 VAL A CA 1
ATOM 711 C C . VAL A 1 96 ? -2.400 5.326 3.371 1.00 87.00 96 VAL A C 1
ATOM 713 O O . VAL A 1 96 ? -2.427 5.026 4.564 1.00 87.00 96 VAL A O 1
ATOM 716 N N . SER A 1 97 ? -3.499 5.689 2.706 1.00 84.38 97 SER A N 1
ATOM 717 C CA . SER A 1 97 ? -4.831 5.713 3.326 1.00 84.38 97 SER A CA 1
ATOM 718 C C . SER A 1 97 ? -5.231 4.337 3.854 1.00 84.38 97 SER A C 1
ATOM 720 O O . SER A 1 97 ? -5.716 4.229 4.979 1.00 84.38 97 SER A O 1
ATOM 722 N N . VAL A 1 98 ? -4.948 3.282 3.090 1.00 88.12 98 VAL A N 1
ATOM 723 C CA . VAL A 1 98 ? -5.178 1.900 3.515 1.00 88.12 98 VAL A CA 1
ATOM 724 C C . VAL A 1 98 ? -4.329 1.542 4.738 1.00 88.12 98 VAL A C 1
ATOM 726 O O . VAL A 1 98 ? -4.861 1.063 5.737 1.00 88.12 98 VAL A O 1
ATOM 729 N N . LEU A 1 99 ? -3.022 1.815 4.703 1.00 89.12 99 LEU A N 1
ATOM 730 C CA . LEU A 1 99 ? -2.142 1.538 5.843 1.00 89.12 99 LEU A CA 1
ATOM 731 C C . LEU A 1 99 ? -2.572 2.307 7.099 1.00 89.12 99 LEU A C 1
ATOM 733 O O . LEU A 1 99 ? -2.526 1.766 8.198 1.00 89.12 99 LEU A O 1
ATOM 737 N N . ARG A 1 100 ? -3.041 3.550 6.952 1.00 87.31 100 ARG A N 1
ATOM 738 C CA . ARG A 1 100 ? -3.580 4.356 8.059 1.00 87.31 100 ARG A CA 1
ATOM 739 C C . ARG A 1 100 ? -4.866 3.789 8.642 1.00 87.31 100 ARG A C 1
ATOM 741 O O . ARG A 1 100 ? -5.019 3.837 9.856 1.00 87.31 100 ARG A O 1
ATOM 748 N N . ALA A 1 101 ? -5.760 3.265 7.807 1.00 85.81 101 ALA A N 1
ATOM 749 C CA . ALA A 1 101 ? -7.014 2.668 8.261 1.00 85.81 101 ALA A CA 1
ATOM 750 C C . ALA A 1 101 ? -6.792 1.441 9.164 1.0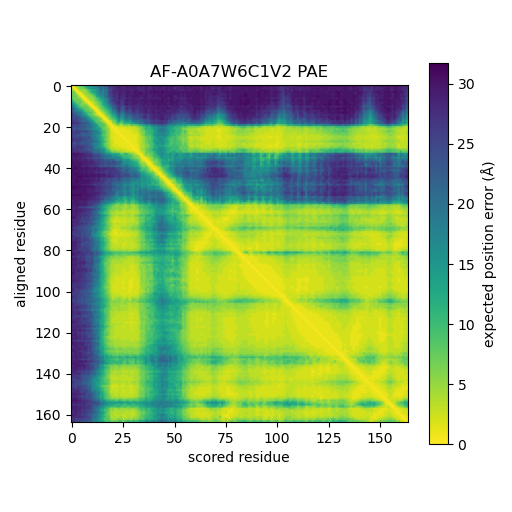0 85.81 101 ALA A C 1
ATOM 752 O O . ALA A 1 101 ? -7.601 1.169 10.054 1.00 85.81 101 ALA A O 1
ATOM 753 N N . LEU A 1 102 ? -5.685 0.730 8.937 1.00 87.00 102 LEU A N 1
ATOM 754 C CA . LEU A 1 102 ? -5.327 -0.509 9.628 1.00 87.00 102 LEU A CA 1
ATOM 755 C C . LEU A 1 102 ? -4.284 -0.327 10.736 1.00 87.00 102 LEU A C 1
ATOM 757 O O . LEU A 1 102 ? -4.108 -1.221 11.563 1.00 87.00 102 LEU A O 1
ATOM 761 N N . ALA A 1 103 ? -3.589 0.810 10.757 1.00 87.62 103 ALA A N 1
ATOM 762 C CA . ALA A 1 103 ? -2.580 1.104 11.761 1.00 87.62 103 ALA A CA 1
ATOM 763 C C . ALA A 1 103 ? -3.192 1.177 13.171 1.00 87.62 103 ALA A C 1
ATOM 765 O O . ALA A 1 103 ? -4.264 1.767 13.346 1.00 87.62 103 ALA A O 1
ATOM 766 N N . PRO A 1 104 ? -2.493 0.655 14.195 1.00 84.06 104 PRO A N 1
ATOM 767 C CA . PRO A 1 104 ? -2.841 0.915 15.585 1.00 84.06 104 PRO A CA 1
ATOM 768 C C . PRO A 1 104 ? -2.929 2.419 15.889 1.00 84.06 104 PRO A C 1
ATOM 770 O O . PRO A 1 104 ? -2.258 3.251 15.260 1.00 84.06 104 PRO A O 1
ATOM 773 N N . GLU A 1 105 ? -3.735 2.778 16.891 1.00 77.38 105 GLU A N 1
ATOM 774 C CA . GLU A 1 105 ? -3.835 4.161 17.362 1.00 77.38 105 GLU A CA 1
ATOM 775 C C . GLU A 1 105 ? -2.445 4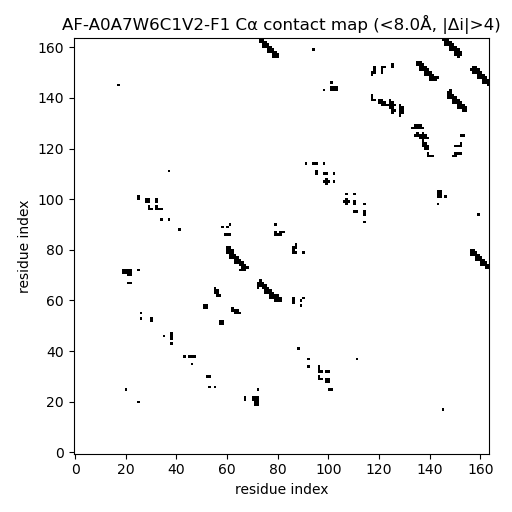.707 17.740 1.00 77.38 105 GLU A C 1
ATOM 777 O O . GLU A 1 105 ? -1.685 4.080 18.473 1.00 77.38 105 GLU A O 1
ATOM 782 N N . GLY A 1 106 ? -2.086 5.878 17.205 1.00 77.56 106 GLY A N 1
ATOM 783 C CA . GLY A 1 106 ? -0.768 6.500 17.405 1.00 77.56 106 GLY A CA 1
ATOM 784 C C . GLY A 1 106 ? 0.284 6.170 16.336 1.00 77.56 106 GLY A C 1
ATOM 785 O O . GLY A 1 106 ? 1.219 6.953 16.149 1.00 77.56 106 GLY A O 1
ATOM 786 N N . GLU A 1 107 ? 0.112 5.101 15.552 1.00 83.75 107 GLU A N 1
ATOM 787 C CA . GLU A 1 107 ? 1.039 4.741 14.465 1.00 83.75 107 GLU A CA 1
ATOM 788 C C . GLU A 1 107 ? 0.635 5.319 13.100 1.00 83.75 107 GLU A C 1
ATOM 790 O O . GLU A 1 107 ? 1.484 5.488 12.222 1.00 83.75 107 GLU A O 1
ATOM 795 N N . ALA A 1 108 ? -0.629 5.724 12.927 1.00 81.12 108 ALA A N 1
ATOM 796 C CA . ALA A 1 108 ? -1.168 6.252 11.666 1.00 81.12 108 ALA A CA 1
ATOM 797 C C . ALA A 1 108 ? -0.338 7.408 11.058 1.00 81.12 108 ALA A C 1
ATOM 799 O O . ALA A 1 108 ? -0.201 7.526 9.836 1.00 81.12 108 ALA A O 1
ATOM 800 N N . ARG A 1 109 ? 0.287 8.246 11.901 1.00 81.06 109 ARG A N 1
ATOM 801 C CA . ARG A 1 109 ? 1.159 9.350 11.452 1.00 81.06 109 ARG A CA 1
ATOM 802 C C . ARG A 1 109 ? 2.423 8.868 10.734 1.00 81.06 109 ARG A C 1
ATOM 804 O O . ARG A 1 109 ? 2.964 9.596 9.909 1.00 81.06 109 ARG A O 1
ATOM 811 N N . GLN A 1 110 ? 2.890 7.659 11.033 1.00 84.75 110 GLN A N 1
ATOM 812 C CA . GLN A 1 110 ? 4.130 7.086 10.504 1.00 84.75 110 GLN A CA 1
ATOM 813 C C . GLN A 1 110 ? 3.908 6.325 9.187 1.00 84.75 110 GLN A C 1
ATOM 815 O O . GLN A 1 110 ? 4.861 6.081 8.449 1.00 84.75 110 GLN A O 1
ATOM 820 N N . MET A 1 111 ? 2.653 6.010 8.848 1.00 86.94 111 MET A N 1
ATOM 821 C CA . MET A 1 111 ? 2.293 5.198 7.681 1.00 86.94 111 MET A CA 1
ATOM 822 C C . MET A 1 111 ? 2.778 5.721 6.320 1.00 86.94 111 MET A C 1
ATOM 824 O O . MET A 1 111 ? 3.154 4.883 5.503 1.00 86.94 111 MET A O 1
ATOM 828 N N . PRO A 1 112 ? 2.873 7.043 6.049 1.00 85.88 112 PRO A N 1
ATOM 829 C CA . PRO A 1 112 ? 3.532 7.526 4.833 1.00 85.88 112 PRO A CA 1
ATOM 830 C C . PRO A 1 112 ? 4.980 7.029 4.700 1.00 85.88 112 PRO A C 1
ATOM 832 O O . PRO A 1 112 ? 5.388 6.571 3.635 1.00 85.88 112 PRO A O 1
ATOM 835 N N . LYS A 1 113 ? 5.745 7.051 5.803 1.00 86.44 113 LYS A N 1
ATOM 836 C CA . LYS A 1 113 ? 7.135 6.568 5.827 1.00 86.44 113 LYS A CA 1
ATOM 837 C C . LYS A 1 113 ? 7.195 5.056 5.647 1.00 86.44 113 LYS A C 1
ATOM 839 O O . LYS A 1 113 ? 8.051 4.568 4.917 1.00 86.44 113 LYS A O 1
ATOM 844 N N . THR A 1 114 ? 6.274 4.324 6.272 1.00 88.69 114 THR A N 1
ATOM 845 C CA . THR A 1 114 ? 6.139 2.871 6.104 1.00 88.69 114 THR A CA 1
ATOM 846 C C . THR A 1 114 ? 5.847 2.493 4.651 1.00 88.69 114 THR A C 1
ATOM 848 O O . THR A 1 114 ? 6.533 1.636 4.097 1.00 88.69 114 THR A O 1
ATOM 851 N N . ALA A 1 115 ? 4.895 3.169 4.001 1.00 88.00 115 ALA A N 1
ATOM 852 C CA . ALA A 1 115 ? 4.562 2.939 2.595 1.00 88.00 115 ALA A CA 1
ATOM 853 C C . ALA A 1 115 ? 5.770 3.182 1.677 1.00 88.00 115 ALA A C 1
ATOM 855 O O . ALA A 1 115 ? 6.113 2.330 0.857 1.00 88.00 115 ALA A O 1
ATOM 856 N N . ALA A 1 116 ? 6.460 4.312 1.865 1.00 86.75 116 ALA A N 1
ATOM 857 C CA . ALA A 1 116 ? 7.664 4.642 1.107 1.00 86.75 116 ALA A CA 1
ATOM 858 C C . ALA A 1 116 ? 8.789 3.614 1.329 1.00 86.75 116 ALA A C 1
ATOM 860 O O . ALA A 1 116 ? 9.458 3.205 0.379 1.00 86.75 116 ALA A O 1
ATOM 861 N N . ALA A 1 117 ? 8.978 3.147 2.568 1.00 89.44 117 ALA A N 1
ATOM 862 C CA . ALA A 1 117 ? 9.978 2.135 2.897 1.00 89.44 117 ALA A CA 1
ATOM 863 C C . ALA A 1 117 ? 9.667 0.775 2.253 1.00 89.44 117 ALA A C 1
ATOM 865 O O . ALA A 1 117 ? 10.576 0.130 1.729 1.00 89.44 117 ALA A O 1
ATOM 866 N N . LEU A 1 118 ? 8.400 0.346 2.257 1.00 91.62 118 LEU A N 1
ATOM 867 C CA . LEU A 1 118 ? 7.951 -0.864 1.563 1.00 91.62 118 LEU A CA 1
ATOM 868 C C . LEU A 1 118 ? 8.239 -0.782 0.061 1.00 91.62 118 LEU A C 1
ATOM 870 O O . LEU A 1 118 ? 8.852 -1.690 -0.50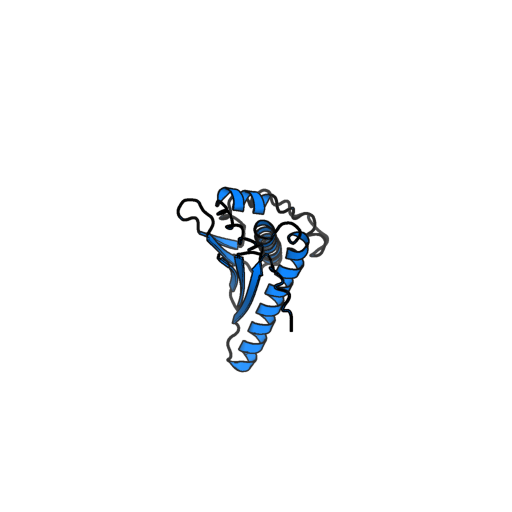1 1.00 91.62 118 LEU A O 1
ATOM 874 N N . GLN A 1 119 ? 7.870 0.331 -0.574 1.00 90.00 119 GLN A N 1
ATOM 875 C CA . GLN A 1 119 ? 8.119 0.545 -1.996 1.00 90.00 119 GLN A CA 1
ATOM 876 C C . GLN A 1 119 ? 9.621 0.549 -2.326 1.00 90.00 119 GLN A C 1
ATOM 878 O O . GLN A 1 119 ? 10.038 -0.117 -3.275 1.00 90.00 119 GLN A O 1
ATOM 883 N N . SER A 1 120 ? 10.448 1.247 -1.536 1.00 90.88 120 SER A N 1
ATOM 884 C CA . SER A 1 120 ? 11.909 1.267 -1.724 1.00 90.88 120 SER A CA 1
ATOM 885 C C . SER A 1 120 ? 12.500 -0.138 -1.640 1.00 90.88 120 SER A C 1
ATOM 887 O O . SER A 1 120 ? 13.206 -0.564 -2.552 1.00 90.88 120 SER A O 1
ATOM 889 N N . LYS A 1 121 ? 12.145 -0.903 -0.600 1.00 94.81 121 LYS A N 1
ATOM 890 C CA . LYS A 1 121 ? 12.632 -2.276 -0.407 1.00 94.81 121 LYS A CA 1
ATOM 891 C C . LYS A 1 121 ? 12.222 -3.206 -1.547 1.00 94.81 121 LYS A C 1
ATOM 893 O O . LYS A 1 121 ? 13.031 -4.025 -1.975 1.00 94.81 121 LYS A O 1
ATOM 898 N N . ALA A 1 122 ? 10.994 -3.085 -2.053 1.00 93.56 122 ALA A N 1
ATOM 899 C CA . ALA A 1 122 ? 10.541 -3.885 -3.187 1.00 93.56 122 ALA A CA 1
ATOM 900 C C . ALA A 1 122 ? 11.326 -3.542 -4.464 1.00 93.56 122 ALA A C 1
ATOM 902 O O . ALA A 1 122 ? 11.717 -4.442 -5.207 1.00 93.56 122 ALA A O 1
ATOM 903 N N . ASN A 1 123 ? 11.621 -2.259 -4.695 1.00 92.25 123 ASN A N 1
ATOM 904 C CA . ASN A 1 123 ? 12.448 -1.821 -5.823 1.00 92.25 123 ASN A CA 1
ATOM 905 C C . ASN A 1 123 ? 13.899 -2.316 -5.696 1.00 92.25 123 ASN A C 1
ATOM 907 O O . ASN A 1 123 ? 14.470 -2.803 -6.672 1.00 92.25 123 ASN A O 1
ATOM 911 N N . GLU A 1 124 ? 14.488 -2.241 -4.501 1.00 93.75 124 GLU A N 1
ATOM 912 C CA . GLU A 1 124 ? 15.818 -2.792 -4.213 1.00 93.75 124 GLU A CA 1
ATOM 913 C C . GLU A 1 124 ? 15.856 -4.312 -4.428 1.00 93.75 124 GLU A C 1
ATOM 915 O O . GLU A 1 124 ? 16.801 -4.842 -5.016 1.00 93.75 124 GLU A O 1
ATOM 920 N N . ASP A 1 125 ? 14.817 -5.033 -3.997 1.00 94.25 125 ASP A N 1
ATOM 921 C CA . ASP A 1 125 ? 14.682 -6.468 -4.251 1.00 94.25 125 ASP A CA 1
ATOM 922 C C . ASP A 1 125 ? 14.594 -6.775 -5.753 1.00 94.25 125 ASP A C 1
ATOM 924 O O . ASP A 1 125 ? 15.315 -7.648 -6.239 1.00 94.25 125 ASP A O 1
ATOM 928 N N . ALA A 1 126 ? 13.809 -6.001 -6.510 1.00 93.12 126 ALA A N 1
ATOM 929 C CA . ALA A 1 126 ? 13.688 -6.149 -7.959 1.00 93.12 126 ALA A CA 1
ATOM 930 C C . ALA A 1 126 ? 15.029 -5.908 -8.670 1.00 93.12 126 ALA A C 1
ATOM 932 O O . ALA A 1 126 ? 15.402 -6.661 -9.571 1.00 93.12 126 ALA A O 1
ATOM 933 N N . GLN A 1 127 ? 15.788 -4.890 -8.251 1.00 91.94 127 GLN A N 1
ATOM 934 C CA . GLN A 1 127 ? 17.122 -4.613 -8.789 1.00 91.94 127 GLN A CA 1
ATOM 935 C C . GLN A 1 127 ? 18.096 -5.759 -8.502 1.00 91.94 127 GLN A C 1
ATOM 937 O O . GLN A 1 127 ? 18.780 -6.228 -9.414 1.00 91.94 127 GLN A O 1
ATOM 942 N N . ARG A 1 128 ? 18.129 -6.257 -7.259 1.00 92.50 128 ARG A N 1
ATOM 943 C CA . ARG A 1 128 ? 18.997 -7.381 -6.874 1.00 92.50 128 ARG A CA 1
ATOM 944 C C . ARG A 1 128 ? 18.662 -8.652 -7.651 1.00 92.50 128 ARG A C 1
ATOM 946 O O . ARG A 1 128 ? 19.570 -9.298 -8.169 1.00 92.50 128 ARG A O 1
ATOM 953 N N . ARG A 1 129 ? 17.378 -8.997 -7.774 1.00 90.25 129 ARG A N 1
ATOM 954 C CA . ARG A 1 129 ? 16.915 -10.176 -8.527 1.00 90.25 129 ARG A CA 1
ATOM 955 C C . ARG A 1 129 ? 17.154 -10.044 -10.025 1.00 90.25 129 ARG A C 1
ATOM 957 O O . ARG A 1 129 ? 17.522 -11.028 -10.659 1.00 90.25 129 ARG A O 1
ATOM 964 N N . LYS A 1 130 ? 17.044 -8.839 -10.587 1.00 91.31 130 LYS A N 1
ATOM 965 C CA . LYS A 1 130 ? 17.369 -8.599 -11.997 1.00 91.31 130 LYS A CA 1
ATOM 966 C C . LYS A 1 130 ? 18.839 -8.898 -12.281 1.00 91.31 130 LYS A C 1
ATOM 968 O O . LYS A 1 130 ? 19.139 -9.526 -13.289 1.00 91.31 130 LYS A O 1
ATOM 973 N N . ILE A 1 131 ? 19.737 -8.470 -11.392 1.00 91.94 131 ILE A N 1
ATOM 974 C CA . ILE A 1 131 ? 21.181 -8.712 -11.521 1.00 91.94 131 ILE A CA 1
ATOM 975 C C . ILE A 1 131 ? 21.513 -10.195 -11.318 1.00 91.94 131 ILE A C 1
ATOM 977 O O . ILE A 1 131 ? 22.323 -10.742 -12.059 1.00 91.94 131 ILE A O 1
ATOM 981 N N . ARG A 1 132 ? 20.904 -10.839 -10.316 1.00 92.56 132 ARG A N 1
ATOM 982 C CA . ARG A 1 132 ? 21.240 -12.214 -9.919 1.00 92.56 132 ARG A CA 1
ATOM 983 C C . ARG A 1 132 ? 20.597 -13.279 -10.810 1.00 92.56 132 ARG A C 1
ATOM 985 O O . ARG A 1 132 ? 21.275 -14.206 -11.232 1.00 92.56 132 ARG A O 1
ATOM 992 N N . ASP A 1 133 ? 19.305 -13.129 -11.084 1.00 90.94 133 ASP A N 1
ATOM 993 C CA . ASP A 1 133 ? 18.449 -14.179 -11.649 1.00 90.94 133 ASP A CA 1
ATOM 994 C C . ASP A 1 133 ? 17.805 -13.760 -12.987 1.00 90.94 133 ASP A C 1
ATOM 996 O O . ASP A 1 133 ? 17.038 -14.520 -13.572 1.00 90.94 133 ASP A O 1
ATOM 1000 N N . GLY A 1 134 ? 18.042 -12.529 -13.462 1.00 87.00 134 GLY A N 1
ATOM 1001 C CA . GLY A 1 134 ? 17.353 -11.966 -14.632 1.00 87.00 134 GLY A CA 1
ATOM 1002 C C . GLY A 1 134 ? 15.880 -11.609 -14.385 1.00 87.00 134 GLY A C 1
ATOM 1003 O O . GLY A 1 134 ? 15.184 -11.177 -15.304 1.00 87.00 134 GLY A O 1
ATOM 1004 N N . VAL A 1 135 ? 15.393 -11.747 -13.148 1.00 86.44 135 VAL A N 1
ATOM 1005 C CA . VAL A 1 135 ? 13.992 -11.511 -12.773 1.00 86.44 135 VAL A CA 1
ATOM 1006 C C . VAL A 1 135 ? 13.816 -10.080 -12.275 1.00 86.44 135 VAL A C 1
ATOM 1008 O O . VAL A 1 135 ? 14.303 -9.722 -11.209 1.00 86.44 135 VAL A O 1
ATOM 1011 N N . ALA A 1 136 ? 13.076 -9.256 -13.015 1.00 86.12 136 ALA A N 1
ATOM 1012 C CA . ALA A 1 136 ? 12.803 -7.860 -12.659 1.00 86.12 136 ALA A CA 1
ATOM 1013 C C . ALA A 1 136 ? 11.510 -7.688 -11.839 1.00 86.12 136 ALA A C 1
ATOM 1015 O O . ALA A 1 136 ? 10.753 -6.752 -12.077 1.00 86.12 136 ALA A O 1
ATOM 1016 N N . ILE A 1 137 ? 11.238 -8.614 -10.917 1.00 90.94 137 ILE A N 1
ATOM 1017 C CA . ILE A 1 137 ? 10.121 -8.551 -9.965 1.00 90.94 137 ILE A CA 1
ATOM 1018 C C . ILE A 1 137 ? 10.718 -8.583 -8.564 1.00 90.94 137 ILE A C 1
ATOM 1020 O O . ILE A 1 137 ? 11.546 -9.449 -8.282 1.00 90.94 137 ILE A O 1
ATOM 1024 N N . GLY A 1 138 ? 10.296 -7.663 -7.703 1.00 93.31 138 GLY A N 1
ATOM 1025 C CA . GLY A 1 138 ? 10.713 -7.591 -6.309 1.00 93.31 138 GLY A CA 1
ATOM 1026 C C . GLY A 1 138 ? 9.537 -7.383 -5.375 1.00 93.31 138 GLY A C 1
ATOM 1027 O O . GLY A 1 138 ? 8.481 -6.893 -5.780 1.00 93.31 138 GLY A O 1
ATOM 1028 N N . SER A 1 139 ? 9.727 -7.767 -4.117 1.00 95.38 139 SER A N 1
ATOM 1029 C CA . SER A 1 139 ? 8.683 -7.688 -3.099 1.00 95.38 139 SER A CA 1
ATOM 1030 C C . SER A 1 139 ? 9.234 -7.265 -1.744 1.00 95.38 139 SER A C 1
ATOM 1032 O O . SER A 1 139 ? 10.360 -7.613 -1.389 1.00 95.38 139 SER A O 1
ATOM 1034 N N . ALA A 1 140 ? 8.414 -6.575 -0.962 1.00 95.69 140 ALA A N 1
ATOM 1035 C CA . ALA A 1 140 ? 8.681 -6.265 0.433 1.00 95.69 140 ALA A CA 1
ATOM 1036 C C . ALA A 1 140 ? 7.423 -6.470 1.273 1.00 95.69 140 ALA A C 1
ATOM 1038 O O . ALA A 1 140 ? 6.313 -6.235 0.801 1.00 95.69 140 ALA A O 1
ATOM 1039 N N . GLU A 1 141 ? 7.610 -6.878 2.524 1.00 95.56 141 GLU A N 1
ATOM 1040 C CA . GLU A 1 141 ? 6.528 -7.145 3.468 1.00 95.56 141 GLU A CA 1
ATOM 1041 C C . GLU A 1 141 ? 6.780 -6.418 4.791 1.00 95.56 141 GLU A C 1
ATOM 1043 O O . GLU A 1 141 ? 7.931 -6.225 5.201 1.00 95.56 141 GLU A O 1
ATOM 1048 N N . GLN A 1 142 ? 5.704 -5.997 5.452 1.00 92.81 142 GLN A N 1
ATOM 1049 C CA . GLN A 1 142 ? 5.745 -5.371 6.768 1.00 92.81 142 GLN A CA 1
ATOM 1050 C C . GLN A 1 142 ? 4.445 -5.615 7.533 1.00 92.81 142 GLN A C 1
ATOM 1052 O O . GLN A 1 142 ? 3.355 -5.492 6.979 1.00 92.81 142 GLN A O 1
ATOM 1057 N N . ASN A 1 143 ? 4.574 -5.896 8.828 1.00 91.44 143 ASN A N 1
ATOM 1058 C CA . ASN A 1 143 ? 3.433 -6.010 9.729 1.00 91.44 143 ASN A CA 1
ATOM 1059 C C . ASN A 1 143 ? 2.978 -4.624 10.204 1.00 91.44 143 ASN A C 1
ATOM 1061 O O . ASN A 1 143 ? 3.810 -3.775 10.535 1.00 91.44 143 ASN A O 1
ATOM 1065 N N . ILE A 1 144 ? 1.664 -4.427 10.259 1.00 87.12 144 ILE A N 1
ATOM 1066 C CA . ILE A 1 144 ? 0.964 -3.214 10.682 1.00 87.12 144 ILE A CA 1
ATOM 1067 C C . ILE A 1 144 ? -0.104 -3.643 11.689 1.00 87.12 144 ILE A C 1
ATOM 1069 O O . ILE A 1 144 ? -1.187 -4.091 11.316 1.00 87.12 144 ILE A O 1
ATOM 1073 N N . GLY A 1 145 ? 0.218 -3.580 12.982 1.00 85.62 145 GLY A N 1
ATOM 1074 C CA . GLY A 1 145 ? -0.613 -4.214 14.007 1.00 85.62 145 GLY A CA 1
ATOM 1075 C C . GLY A 1 145 ? -0.746 -5.720 13.752 1.00 85.62 145 GLY A C 1
ATOM 1076 O O . GLY A 1 145 ? 0.252 -6.438 13.776 1.00 85.62 145 GLY A O 1
ATOM 1077 N N . VAL A 1 146 ? -1.972 -6.181 13.495 1.00 86.88 146 VAL A N 1
ATOM 1078 C CA . VAL A 1 146 ? -2.281 -7.588 13.172 1.00 86.88 146 VAL A CA 1
ATOM 1079 C C . VAL A 1 146 ? -2.252 -7.901 11.674 1.00 86.88 146 VAL A C 1
ATOM 1081 O O . VAL A 1 146 ? -2.450 -9.045 11.302 1.00 86.88 146 VAL A O 1
ATOM 1084 N N . TRP A 1 147 ? -2.019 -6.906 10.818 1.00 89.88 147 TRP A N 1
ATOM 1085 C CA . TRP A 1 147 ? -2.095 -7.054 9.366 1.00 89.88 147 TRP A CA 1
ATOM 1086 C C . TRP A 1 147 ? -0.710 -7.215 8.751 1.00 89.88 147 TRP A C 1
ATOM 1088 O O . TRP A 1 147 ? 0.223 -6.510 9.133 1.00 89.88 147 TRP A O 1
ATOM 1098 N N . GLN A 1 148 ? -0.577 -8.068 7.741 1.00 93.81 148 GLN A N 1
ATOM 1099 C CA . GLN A 1 148 ? 0.615 -8.150 6.905 1.00 93.81 148 GLN A CA 1
ATOM 1100 C C . GLN A 1 148 ? 0.381 -7.395 5.596 1.00 93.81 148 GLN A C 1
ATOM 1102 O O . GLN A 1 148 ? -0.463 -7.780 4.788 1.00 93.81 148 GLN A O 1
ATOM 1107 N N . ALA A 1 149 ? 1.150 -6.330 5.375 1.00 93.69 149 ALA A N 1
ATOM 1108 C CA . ALA A 1 149 ? 1.162 -5.580 4.129 1.00 93.69 149 ALA A CA 1
ATOM 1109 C C . ALA A 1 149 ? 2.314 -6.054 3.235 1.00 93.69 149 ALA A C 1
ATOM 1111 O O . ALA A 1 149 ? 3.461 -6.121 3.678 1.00 93.69 149 ALA A O 1
ATOM 1112 N N . ARG A 1 150 ? 2.022 -6.333 1.965 1.00 94.12 150 ARG A N 1
ATOM 1113 C CA . ARG A 1 150 ? 2.987 -6.729 0.936 1.00 94.12 150 ARG A CA 1
ATOM 1114 C C . ARG A 1 150 ? 2.926 -5.752 -0.226 1.00 94.12 150 ARG A C 1
ATOM 1116 O O . ARG A 1 150 ? 1.855 -5.459 -0.747 1.00 94.12 150 ARG A O 1
ATOM 1123 N N . PHE A 1 151 ? 4.086 -5.282 -0.657 1.00 93.81 151 PHE A N 1
ATOM 1124 C CA . PHE A 1 151 ? 4.244 -4.488 -1.866 1.00 93.81 151 PHE A CA 1
ATOM 1125 C C . PHE A 1 151 ? 5.068 -5.277 -2.874 1.00 93.81 151 PHE A C 1
ATOM 1127 O O . PHE A 1 151 ? 6.131 -5.794 -2.531 1.00 93.81 151 PHE A O 1
ATOM 1134 N N . GLU A 1 152 ? 4.609 -5.339 -4.118 1.00 93.00 152 GLU A N 1
ATOM 1135 C CA . GLU A 1 152 ? 5.345 -5.933 -5.227 1.00 93.00 152 GLU A CA 1
ATOM 1136 C C . GLU A 1 152 ? 5.495 -4.929 -6.361 1.00 93.00 152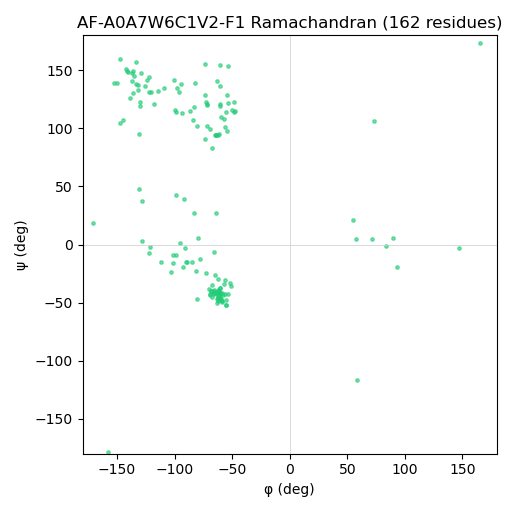 GLU A C 1
ATOM 1138 O O . GLU A 1 152 ? 4.581 -4.173 -6.684 1.00 93.00 152 GLU A O 1
ATOM 1143 N N . THR A 1 153 ? 6.657 -4.952 -6.994 1.00 91.50 153 THR A N 1
ATOM 1144 C CA . THR A 1 153 ? 6.977 -4.114 -8.144 1.00 91.50 153 THR A CA 1
ATOM 1145 C C . THR A 1 153 ? 7.630 -4.972 -9.209 1.00 91.50 153 THR A C 1
ATOM 1147 O O . THR A 1 153 ? 8.457 -5.837 -8.911 1.00 91.50 153 THR A O 1
ATOM 1150 N N . GLY A 1 154 ? 7.250 -4.762 -10.460 1.00 85.38 154 GLY A N 1
ATOM 1151 C CA . GLY A 1 154 ? 7.845 -5.446 -11.592 1.00 85.38 154 GLY A CA 1
ATOM 1152 C C . GLY A 1 154 ? 7.655 -4.686 -12.893 1.00 85.38 154 GLY A C 1
ATOM 1153 O O . GLY A 1 154 ? 7.066 -3.611 -12.919 1.00 85.38 154 GLY A O 1
ATOM 1154 N N . LEU A 1 155 ? 8.144 -5.272 -13.989 1.00 70.88 155 LEU A N 1
ATOM 1155 C CA . LEU A 1 155 ? 8.157 -4.644 -15.320 1.00 70.88 155 LEU A CA 1
ATOM 1156 C C . LEU A 1 155 ? 6.801 -4.077 -15.770 1.00 70.88 155 LEU A C 1
ATOM 1158 O O . LEU A 1 155 ? 6.783 -3.041 -16.422 1.00 70.88 155 LEU A O 1
ATOM 1162 N N . ASN A 1 156 ? 5.694 -4.736 -15.417 1.00 71.56 156 ASN A N 1
ATOM 1163 C CA . ASN A 1 156 ? 4.356 -4.389 -15.907 1.00 71.56 156 ASN A CA 1
ATOM 1164 C C . ASN A 1 156 ? 3.314 -4.220 -14.793 1.00 71.56 156 ASN A C 1
ATOM 1166 O O . ASN A 1 156 ? 2.135 -4.055 -15.092 1.00 71.56 156 ASN A O 1
ATOM 1170 N N . GLN A 1 157 ? 3.708 -4.330 -13.523 1.00 80.94 157 GLN A N 1
ATOM 1171 C CA . GLN A 1 157 ? 2.749 -4.313 -12.423 1.00 80.94 157 GLN A CA 1
ATOM 1172 C C . GLN A 1 157 ? 3.357 -3.727 -11.155 1.00 80.94 157 GLN A C 1
ATOM 1174 O O . GLN A 1 157 ? 4.489 -4.044 -10.785 1.00 80.94 157 GLN A O 1
ATOM 1179 N N . ILE A 1 158 ? 2.561 -2.915 -10.469 1.00 88.06 158 ILE A N 1
ATOM 1180 C CA . ILE A 1 158 ? 2.785 -2.535 -9.078 1.00 88.06 158 ILE A CA 1
ATOM 1181 C C . ILE A 1 158 ? 1.578 -3.048 -8.306 1.00 88.06 158 ILE A C 1
ATOM 1183 O O . ILE A 1 158 ? 0.449 -2.690 -8.639 1.00 88.06 158 ILE A O 1
ATOM 1187 N N . ARG A 1 159 ? 1.812 -3.909 -7.317 1.00 91.56 159 ARG A N 1
ATOM 1188 C CA . ARG A 1 159 ? 0.769 -4.565 -6.528 1.00 91.56 159 ARG A CA 1
ATOM 1189 C C . ARG A 1 159 ? 0.948 -4.247 -5.055 1.00 91.56 159 ARG A C 1
ATOM 1191 O O . ARG A 1 159 ? 2.066 -4.170 -4.550 1.00 91.56 159 ARG A O 1
ATOM 1198 N N . PHE A 1 160 ? -0.170 -4.104 -4.369 1.00 90.44 160 PHE A N 1
ATOM 1199 C CA . PHE A 1 160 ? -0.232 -3.943 -2.932 1.00 90.44 160 PHE A CA 1
ATOM 1200 C C . PHE A 1 160 ? -1.273 -4.898 -2.378 1.00 90.44 160 PHE A C 1
ATOM 1202 O O . PHE A 1 160 ? -2.372 -5.001 -2.918 1.00 90.44 160 PHE A O 1
ATOM 1209 N N . GLU A 1 161 ? -0.924 -5.610 -1.320 1.00 91.94 161 GLU A N 1
ATOM 1210 C CA . GLU A 1 161 ? -1.815 -6.560 -0.676 1.00 91.94 161 GLU A CA 1
ATOM 1211 C C . GLU A 1 161 ? -1.771 -6.401 0.828 1.00 91.94 161 GLU A C 1
ATOM 1213 O O . GLU A 1 161 ? -0.708 -6.152 1.397 1.00 91.94 161 GLU A O 1
ATOM 1218 N N . ILE A 1 162 ? -2.918 -6.608 1.465 1.00 88.56 162 ILE A N 1
ATOM 1219 C CA . ILE A 1 162 ? -3.019 -6.721 2.911 1.00 88.56 162 ILE A CA 1
ATOM 1220 C C . ILE A 1 162 ? -3.840 -7.942 3.271 1.00 88.56 162 ILE A C 1
ATOM 1222 O O . ILE A 1 162 ? -4.863 -8.210 2.641 1.00 88.56 162 ILE A O 1
ATOM 1226 N N . ARG A 1 163 ? -3.370 -8.669 4.279 1.00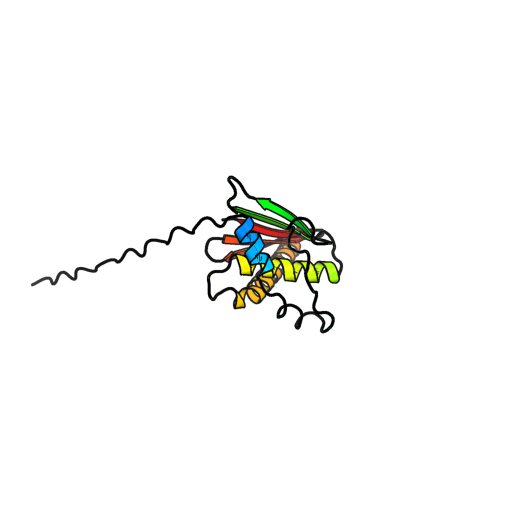 86.81 163 ARG A N 1
ATOM 1227 C CA . ARG A 1 163 ? -3.974 -9.899 4.790 1.00 86.81 163 ARG A CA 1
ATOM 1228 C C . ARG A 1 163 ? -3.877 -9.902 6.315 1.00 86.81 163 ARG A C 1
ATOM 1230 O O . ARG A 1 163 ? -2.936 -9.304 6.848 1.00 86.81 163 ARG A O 1
ATOM 1237 N N . GLN A 1 164 ? -4.843 -10.515 6.990 1.00 81.50 164 GLN A N 1
ATOM 1238 C CA . GLN A 1 164 ? -4.790 -10.768 8.435 1.00 81.50 164 GLN A CA 1
ATOM 1239 C C . GLN A 1 164 ? -4.001 -12.038 8.763 1.00 81.50 164 GLN A C 1
ATOM 1241 O O . GLN A 1 164 ? -4.007 -12.965 7.921 1.00 81.50 164 GLN A O 1
#

Radius of gyration: 19.71 Å; Cα contacts (8 Å, |Δi|>4): 239; chains: 1; bounding box: 41×43×70 Å

Foldseek 3Di:
DDDDDDPPPPPPPPPPPPPQQFPVLLLVQLVVLDCQVVPCPQDNDDPPPCPDCSPVQDDPQKHKDFDQVVRTGFKMKMKGQDPDPVSVSSVLSSQLSNLLSQADPPCSVCSSVVSVVFVVQQQVQLVVCCVVPVHNKGKGWDDHPPKIWMWIDGDRITMIMIGD